Protein AF-A0AAV3XXG8-F1 (afdb_monomer_lite)

Structure (mmCIF, N/CA/C/O backbone):
data_AF-A0AAV3XXG8-F1
#
_entry.id   AF-A0AAV3XXG8-F1
#
loop_
_atom_site.group_PDB
_atom_site.id
_atom_site.type_symbol
_atom_site.label_atom_id
_atom_site.label_alt_id
_atom_site.label_comp_id
_atom_site.label_asym_id
_atom_site.label_entity_id
_atom_site.label_seq_id
_atom_site.pdbx_PDB_ins_code
_atom_site.Cartn_x
_atom_site.Cartn_y
_atom_site.Cartn_z
_atom_site.occupancy
_atom_site.B_iso_or_equiv
_atom_site.auth_seq_id
_atom_site.auth_comp_id
_atom_site.auth_asym_id
_atom_site.auth_atom_id
_atom_site.pdbx_PDB_model_num
ATOM 1 N N . MET A 1 1 ? 23.137 10.455 -30.834 1.00 55.06 1 MET A N 1
ATOM 2 C CA . MET A 1 1 ? 22.709 9.051 -30.647 1.00 55.06 1 MET A CA 1
ATOM 3 C C . MET A 1 1 ? 21.410 9.070 -29.855 1.00 55.06 1 MET A C 1
ATOM 5 O O . MET A 1 1 ? 21.430 9.440 -28.688 1.00 55.06 1 MET A O 1
ATOM 9 N N . GLN A 1 2 ? 20.277 8.813 -30.506 1.00 60.41 2 GLN A N 1
ATOM 10 C CA . GLN A 1 2 ? 18.966 8.878 -29.861 1.00 60.41 2 GLN A CA 1
ATOM 11 C C . GLN A 1 2 ? 18.762 7.615 -29.022 1.00 60.41 2 GLN A C 1
ATOM 13 O O . GLN A 1 2 ? 18.783 6.508 -29.555 1.00 60.41 2 GLN A O 1
ATOM 18 N N . LYS A 1 3 ? 18.620 7.770 -27.701 1.00 66.25 3 LYS A N 1
ATOM 19 C CA . LYS A 1 3 ? 18.252 6.660 -26.818 1.00 66.25 3 LYS A CA 1
ATOM 20 C C . LYS A 1 3 ? 16.770 6.366 -27.040 1.00 66.25 3 LYS A C 1
ATOM 22 O O . LYS A 1 3 ? 15.916 6.988 -26.421 1.00 66.25 3 LYS A O 1
ATOM 27 N N . CYS A 1 4 ? 16.476 5.472 -27.978 1.00 78.62 4 CYS A N 1
ATOM 28 C CA . CYS A 1 4 ? 15.141 4.910 -28.122 1.00 78.62 4 CYS A CA 1
ATOM 29 C C . CYS A 1 4 ? 14.952 3.898 -26.985 1.00 78.62 4 CYS A C 1
ATOM 31 O O . CYS A 1 4 ? 15.566 2.829 -26.993 1.00 78.62 4 CYS A O 1
ATOM 33 N N . PHE A 1 5 ? 14.189 4.272 -25.960 1.00 80.69 5 PHE A N 1
ATOM 34 C CA . PHE A 1 5 ? 13.754 3.326 -24.942 1.00 80.69 5 PHE A CA 1
ATOM 35 C C . PHE A 1 5 ? 12.585 2.544 -25.520 1.00 80.69 5 PHE A C 1
ATOM 37 O O . PHE A 1 5 ? 11.579 3.133 -25.909 1.00 80.69 5 PHE A O 1
ATOM 44 N N . THR A 1 6 ? 12.739 1.228 -25.615 1.00 88.38 6 THR A N 1
ATOM 45 C CA . THR A 1 6 ? 11.602 0.372 -25.927 1.00 88.38 6 THR A CA 1
ATOM 46 C C . THR A 1 6 ? 10.662 0.349 -24.717 1.00 88.38 6 THR A C 1
ATOM 48 O O . THR A 1 6 ? 11.128 0.527 -23.585 1.00 88.38 6 THR A O 1
ATOM 51 N N . PRO A 1 7 ? 9.350 0.166 -24.911 1.00 84.69 7 PRO A N 1
ATOM 52 C CA . PRO A 1 7 ? 8.397 0.142 -23.803 1.00 84.69 7 PRO A CA 1
ATOM 53 C C . PRO A 1 7 ? 8.730 -0.891 -22.718 1.00 84.69 7 PRO A C 1
ATOM 55 O O . PRO A 1 7 ? 8.468 -0.659 -21.542 1.00 84.69 7 PRO A O 1
ATOM 58 N N . GLU A 1 8 ? 9.397 -1.993 -23.079 1.00 88.50 8 GLU A N 1
ATOM 59 C CA . GLU A 1 8 ? 9.863 -3.016 -22.133 1.00 88.50 8 GLU A CA 1
ATOM 60 C C . GLU A 1 8 ? 11.092 -2.578 -21.311 1.00 88.50 8 GLU A C 1
ATOM 62 O O . GLU A 1 8 ? 11.736 -3.379 -20.636 1.00 88.50 8 GLU A O 1
ATOM 67 N N . ARG A 1 9 ? 11.483 -1.308 -21.406 1.00 87.06 9 ARG A N 1
ATOM 68 C CA . ARG A 1 9 ? 12.563 -0.701 -20.621 1.00 87.06 9 ARG A CA 1
ATOM 69 C C . ARG A 1 9 ? 12.075 0.485 -19.796 1.00 87.06 9 ARG A C 1
ATOM 71 O O . ARG A 1 9 ? 12.893 1.150 -19.162 1.00 87.06 9 ARG A O 1
ATOM 78 N N . ILE A 1 10 ? 10.773 0.763 -19.823 1.00 89.25 10 ILE A N 1
ATOM 79 C CA . ILE A 1 10 ? 10.139 1.848 -19.080 1.00 89.25 10 ILE A CA 1
ATOM 80 C C . ILE A 1 10 ? 9.358 1.227 -17.926 1.00 89.25 10 ILE A C 1
ATOM 82 O O . ILE A 1 10 ? 8.431 0.451 -18.144 1.00 89.25 10 ILE A O 1
ATOM 86 N N . TRP A 1 11 ? 9.734 1.592 -16.705 1.00 89.94 11 TRP A N 1
ATOM 87 C CA . TRP A 1 11 ? 9.052 1.171 -15.487 1.00 89.94 11 TRP A CA 1
ATOM 88 C C . TRP A 1 11 ? 8.259 2.341 -14.919 1.00 89.94 11 TRP A C 1
ATOM 90 O O . TRP A 1 11 ? 8.814 3.421 -14.715 1.00 89.94 11 TRP A O 1
ATOM 100 N N . ASN A 1 12 ? 6.978 2.115 -14.653 1.00 90.25 12 ASN A N 1
ATOM 101 C CA . ASN A 1 12 ? 6.160 2.987 -13.827 1.00 90.25 12 ASN A CA 1
ATOM 102 C C . ASN A 1 12 ? 6.174 2.475 -12.383 1.00 90.25 12 ASN A C 1
ATOM 104 O O . ASN A 1 12 ? 6.183 1.264 -12.165 1.00 90.25 12 ASN A O 1
ATOM 108 N N . ILE A 1 13 ? 6.169 3.389 -11.417 1.00 91.19 13 ILE A N 1
ATOM 109 C CA . ILE A 1 13 ? 6.027 3.094 -9.991 1.00 91.19 13 ILE A CA 1
ATOM 110 C C . ILE A 1 13 ? 5.075 4.129 -9.422 1.00 91.19 13 ILE A C 1
ATOM 112 O O . ILE A 1 13 ? 5.283 5.321 -9.640 1.00 91.19 13 ILE A O 1
ATOM 116 N N . ASP A 1 14 ? 4.064 3.675 -8.694 1.00 90.06 14 ASP A N 1
ATOM 117 C CA . ASP A 1 14 ? 3.130 4.572 -8.025 1.00 90.06 14 ASP A CA 1
ATOM 118 C C . ASP A 1 14 ? 2.705 4.028 -6.658 1.00 90.06 14 ASP A C 1
ATOM 120 O O . ASP A 1 14 ? 2.831 2.831 -6.368 1.00 90.06 14 ASP A O 1
ATOM 124 N N . GLU A 1 15 ? 2.218 4.937 -5.816 1.00 90.06 15 GLU A N 1
ATOM 125 C CA . GLU A 1 15 ? 1.745 4.655 -4.466 1.00 90.06 15 GLU A CA 1
ATOM 126 C C . GLU A 1 15 ? 0.234 4.870 -4.387 1.00 90.06 15 GLU A C 1
ATOM 128 O O . GLU A 1 15 ? -0.286 5.942 -4.689 1.00 90.06 15 GLU A O 1
ATOM 133 N N . THR A 1 16 ? -0.496 3.859 -3.924 1.00 87.50 16 THR A N 1
ATOM 134 C CA . THR A 1 16 ? -1.941 3.949 -3.710 1.00 87.50 16 THR A CA 1
ATOM 135 C C . THR A 1 16 ? -2.279 3.660 -2.256 1.00 87.50 16 THR A C 1
ATOM 137 O O . THR A 1 16 ? -1.900 2.634 -1.690 1.00 87.50 16 THR A O 1
ATOM 140 N N . GLY A 1 17 ? -3.034 4.569 -1.641 1.00 82.81 17 GLY A N 1
ATOM 141 C CA . GLY A 1 17 ? -3.612 4.353 -0.322 1.00 82.81 17 GLY A CA 1
ATOM 142 C C . GLY A 1 17 ? -4.744 3.327 -0.382 1.00 82.81 17 GLY A C 1
ATOM 143 O O . GLY A 1 17 ? -5.735 3.526 -1.080 1.00 82.81 17 GLY A O 1
ATOM 144 N N . VAL A 1 18 ? -4.615 2.244 0.377 1.00 79.06 18 VAL A N 1
ATOM 145 C CA . VAL A 1 18 ? -5.617 1.189 0.523 1.00 79.06 18 VAL A CA 1
ATOM 146 C C . VAL A 1 18 ? -6.110 1.165 1.965 1.00 79.06 18 VAL A C 1
ATOM 148 O O . VAL A 1 18 ? -5.341 1.196 2.924 1.00 79.06 18 VAL A O 1
ATOM 151 N N . THR A 1 19 ? -7.425 1.097 2.141 1.00 72.56 19 THR A N 1
ATOM 152 C CA . THR A 1 19 ? -8.029 0.929 3.463 1.00 72.56 19 THR A CA 1
ATOM 153 C C . THR A 1 19 ? -8.234 -0.554 3.741 1.00 72.56 19 THR A C 1
ATOM 155 O O . THR A 1 19 ? -8.960 -1.218 3.004 1.00 72.56 19 THR A O 1
ATOM 158 N N . THR A 1 20 ? -7.671 -1.079 4.829 1.00 66.56 20 THR A N 1
ATOM 159 C CA . THR A 1 20 ? -7.943 -2.455 5.293 1.00 66.56 20 THR A CA 1
ATOM 160 C C . THR A 1 20 ? -9.226 -2.568 6.115 1.00 66.56 20 THR A C 1
ATOM 162 O O . THR A 1 20 ? -9.518 -3.634 6.656 1.00 66.56 20 THR A O 1
ATOM 165 N N . VAL A 1 21 ? -10.009 -1.487 6.202 1.00 62.50 21 VAL A N 1
ATOM 166 C CA . VAL A 1 21 ? -11.258 -1.438 6.963 1.00 62.50 21 VAL A CA 1
ATOM 167 C C . VAL A 1 21 ? -12.243 -2.462 6.408 1.00 62.50 21 VAL A C 1
ATOM 169 O O . VAL A 1 21 ? -12.916 -2.232 5.402 1.00 62.50 21 VAL A O 1
ATOM 172 N N . GLN A 1 22 ? -12.358 -3.596 7.091 1.00 62.81 22 GLN A N 1
ATOM 173 C CA . GLN A 1 22 ? -13.447 -4.530 6.854 1.00 62.81 22 GLN A CA 1
ATOM 174 C C . GLN A 1 22 ? -14.744 -3.915 7.389 1.00 62.81 22 GLN A C 1
ATOM 176 O O . GLN A 1 22 ? -14.730 -3.191 8.386 1.00 62.81 22 GLN A O 1
ATOM 181 N N . LYS A 1 23 ? -15.888 -4.193 6.747 1.00 66.75 23 LYS A N 1
ATOM 182 C CA . LYS A 1 23 ? -17.190 -3.883 7.357 1.00 66.75 23 LYS A CA 1
ATOM 183 C C . LYS A 1 23 ? -17.281 -4.694 8.652 1.00 66.75 23 LYS A C 1
ATOM 185 O O . LYS A 1 23 ? -17.320 -5.922 8.560 1.00 66.75 23 LYS A O 1
ATOM 190 N N . PRO A 1 24 ? -17.319 -4.059 9.833 1.00 63.28 24 PRO A N 1
ATOM 191 C CA . PRO A 1 24 ? -17.354 -4.821 11.063 1.00 63.28 24 PRO A CA 1
ATOM 192 C C . PRO A 1 24 ? -18.684 -5.561 11.145 1.00 63.28 24 PRO A C 1
ATOM 194 O O . PRO A 1 24 ? -19.757 -4.987 10.932 1.00 63.28 24 PRO A O 1
ATOM 197 N N . VAL A 1 25 ? -18.599 -6.854 11.441 1.00 68.62 25 VAL A N 1
ATOM 198 C CA . VAL A 1 25 ? -19.754 -7.677 11.802 1.00 68.62 25 VAL A CA 1
ATOM 199 C C . VAL A 1 25 ? -20.383 -7.110 13.081 1.00 68.62 25 VAL A C 1
ATOM 201 O O . VAL A 1 25 ? -19.702 -6.443 13.861 1.00 68.62 25 VAL A O 1
ATOM 204 N N . LYS A 1 26 ? -21.685 -7.342 13.300 1.00 72.38 26 LYS A N 1
ATOM 205 C CA . LYS A 1 26 ? -22.412 -6.836 14.478 1.00 72.38 26 LYS A CA 1
ATOM 206 C C . LYS A 1 26 ? -21.644 -7.179 15.760 1.00 72.38 26 LYS A C 1
ATOM 208 O O . LYS A 1 26 ? -21.567 -8.346 16.130 1.00 72.38 26 LYS A O 1
ATOM 213 N N . GLN A 1 27 ? -21.113 -6.161 16.430 1.00 66.88 27 GLN A N 1
ATOM 214 C CA . GLN A 1 27 ? -20.418 -6.331 17.700 1.00 66.88 27 GLN A CA 1
ATOM 215 C C . GLN A 1 27 ? -21.432 -6.290 18.844 1.00 66.88 27 GLN A C 1
ATOM 217 O O . GLN A 1 27 ? -22.321 -5.437 18.868 1.00 66.88 27 GLN A O 1
ATOM 222 N N . ILE A 1 28 ? -21.344 -7.264 19.747 1.00 75.44 28 ILE A N 1
ATOM 223 C CA . ILE A 1 28 ? -22.245 -7.431 20.889 1.00 75.44 28 ILE A CA 1
ATOM 224 C C . ILE A 1 28 ? -21.385 -7.311 22.144 1.00 75.44 28 ILE A C 1
ATOM 226 O O . ILE A 1 28 ? -20.451 -8.088 22.307 1.00 75.44 28 ILE A O 1
ATOM 230 N N . ALA A 1 29 ? -21.706 -6.343 23.000 1.00 73.44 29 ALA A N 1
ATOM 231 C CA . ALA A 1 29 ? -21.094 -6.187 24.315 1.00 73.44 29 ALA A CA 1
ATOM 232 C C . ALA A 1 29 ? -21.772 -7.108 25.331 1.00 73.44 29 ALA A C 1
ATOM 234 O O . ALA A 1 29 ? -23.000 -7.265 25.299 1.00 73.44 29 ALA A O 1
ATOM 235 N N . MET A 1 30 ? -21.013 -7.645 26.281 1.00 75.00 30 MET A N 1
ATOM 236 C CA . MET A 1 30 ? -21.601 -8.178 27.504 1.00 75.00 30 MET A CA 1
ATOM 237 C C . MET A 1 30 ? -22.145 -7.028 28.363 1.00 75.00 30 MET A C 1
ATOM 239 O O . MET A 1 30 ? -21.640 -5.905 28.359 1.00 75.00 30 MET A O 1
ATOM 243 N N . LYS A 1 31 ? -23.216 -7.291 29.116 1.00 75.00 31 LYS A N 1
ATOM 244 C CA . LYS A 1 31 ? -23.827 -6.293 30.003 1.00 75.00 31 LYS A CA 1
ATOM 245 C C . LYS A 1 31 ? -22.819 -5.884 31.088 1.00 75.00 31 LYS A C 1
ATOM 247 O O . LYS A 1 31 ? -22.551 -6.675 31.985 1.00 75.00 31 LYS A O 1
ATOM 252 N N . GLY A 1 32 ? -22.315 -4.652 31.013 1.00 69.38 32 GLY A N 1
ATOM 253 C CA . GLY A 1 32 ? -21.293 -4.113 31.922 1.00 69.38 32 GLY A CA 1
ATOM 254 C C . GLY A 1 32 ? -19.960 -3.787 31.242 1.00 69.38 32 GLY A C 1
ATOM 255 O O . GLY A 1 32 ? -19.148 -3.097 31.845 1.00 69.38 32 GLY A O 1
ATOM 256 N N . GLU A 1 33 ? -19.753 -4.220 29.995 1.00 70.44 33 GLU A N 1
ATOM 257 C CA . GLU A 1 33 ? -18.626 -3.769 29.172 1.00 70.44 33 GLU A CA 1
ATOM 258 C C . GLU A 1 33 ? -18.903 -2.368 28.614 1.00 70.44 33 GLU A C 1
ATOM 260 O O . GLU A 1 33 ? -20.026 -2.049 28.199 1.00 70.44 33 GLU A O 1
ATOM 265 N N . ASN A 1 34 ? -17.879 -1.513 28.597 1.00 67.19 34 ASN A N 1
ATOM 266 C CA . ASN A 1 34 ? -18.020 -0.150 28.107 1.00 67.19 34 ASN A CA 1
ATOM 267 C C . ASN A 1 34 ? -18.190 -0.171 26.581 1.00 67.19 34 ASN A C 1
ATOM 269 O O . ASN A 1 34 ? -17.275 -0.525 25.841 1.00 67.19 34 ASN A O 1
ATOM 273 N N . ALA A 1 35 ? -19.337 0.297 26.079 1.00 62.31 35 ALA A N 1
ATOM 274 C CA . ALA A 1 35 ? -19.584 0.434 24.636 1.00 62.31 35 ALA A CA 1
ATOM 275 C C . ALA A 1 35 ? -18.525 1.302 23.917 1.00 62.31 35 ALA A C 1
ATOM 277 O O . ALA A 1 35 ? -18.311 1.162 22.712 1.00 62.31 35 ALA A O 1
ATOM 278 N N . LEU A 1 36 ? -17.847 2.176 24.668 1.00 65.06 36 LEU A N 1
ATOM 279 C CA . LEU A 1 36 ? -16.736 2.997 24.197 1.00 65.06 36 LEU A CA 1
ATOM 280 C C . LEU A 1 36 ? -15.486 2.167 23.864 1.00 65.06 36 LEU A C 1
ATOM 282 O O . LEU A 1 36 ? -14.825 2.458 22.875 1.00 65.06 36 LEU A O 1
ATOM 286 N N . GLU A 1 37 ? -15.183 1.122 24.636 1.00 68.62 37 GLU A N 1
ATOM 287 C CA . GLU A 1 37 ? -14.016 0.254 24.414 1.00 68.62 37 GLU A CA 1
ATOM 288 C C . GLU A 1 37 ? -14.184 -0.562 23.126 1.00 68.62 37 GLU A C 1
ATOM 290 O O . GLU A 1 37 ? -13.277 -0.620 22.298 1.00 68.62 37 GLU A O 1
ATOM 295 N N . LEU A 1 38 ? -15.387 -1.093 22.889 1.00 65.88 38 LEU A N 1
ATOM 296 C CA . LEU A 1 38 ? -15.731 -1.786 21.641 1.00 65.88 38 LEU A CA 1
ATOM 297 C C . LEU A 1 38 ? -15.682 -0.845 20.431 1.00 65.88 38 LEU A C 1
ATOM 299 O O . LEU A 1 38 ? -15.177 -1.205 19.366 1.00 65.88 38 LEU A O 1
ATOM 303 N N . GLY A 1 39 ? -16.171 0.387 20.598 1.00 60.53 39 GLY A N 1
ATOM 304 C CA . GLY A 1 39 ? -16.067 1.429 19.580 1.00 60.53 39 GLY A CA 1
ATOM 305 C C . GLY A 1 39 ? -14.620 1.831 19.285 1.00 60.53 39 GLY A C 1
ATOM 306 O O . GLY A 1 39 ? -14.289 2.059 18.125 1.00 60.53 39 GLY A O 1
ATOM 307 N N . ALA A 1 40 ? -13.755 1.873 20.303 1.00 62.41 40 ALA A N 1
ATOM 308 C CA . ALA A 1 40 ? -12.350 2.250 20.183 1.00 62.41 40 ALA A CA 1
ATOM 309 C C . ALA A 1 40 ? -11.516 1.202 19.432 1.00 62.41 40 ALA A C 1
ATOM 311 O O . ALA A 1 40 ? -10.743 1.579 18.558 1.00 62.41 40 ALA A O 1
ATOM 312 N N . VAL A 1 41 ? -11.718 -0.098 19.688 1.00 64.00 41 VAL A N 1
ATOM 313 C CA . VAL A 1 41 ? -11.050 -1.186 18.939 1.00 64.00 41 VAL A CA 1
ATOM 314 C C . VAL A 1 41 ? -11.410 -1.115 17.454 1.00 64.00 41 VAL A C 1
ATOM 316 O O . VAL A 1 41 ? -10.545 -1.099 16.580 1.00 64.00 41 VAL A O 1
ATOM 319 N N . VAL A 1 42 ? -12.702 -0.968 17.167 1.00 58.75 42 VAL A N 1
ATOM 320 C CA . VAL A 1 42 ? -13.223 -0.854 15.803 1.00 58.75 42 VAL A CA 1
ATOM 321 C C . VAL A 1 42 ? -12.810 0.465 15.132 1.00 58.75 42 VAL A C 1
ATOM 323 O O . VAL A 1 42 ? -12.690 0.520 13.910 1.00 58.75 42 VAL A O 1
ATOM 326 N N . ALA A 1 43 ? -12.600 1.539 15.897 1.00 57.78 43 ALA A N 1
ATOM 327 C CA . ALA A 1 43 ? -12.077 2.809 15.400 1.00 57.78 43 ALA A CA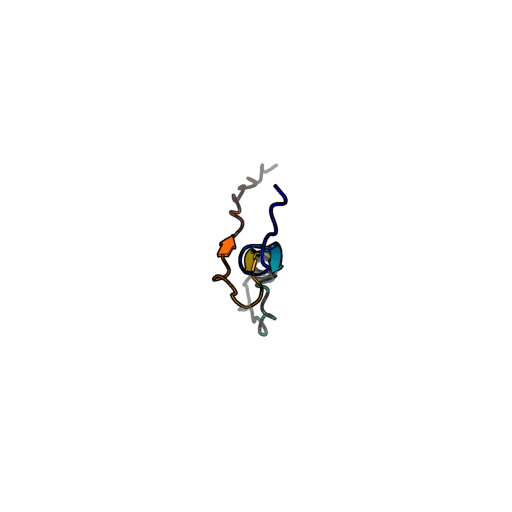 1
ATOM 328 C C . ALA A 1 43 ? -10.564 2.755 15.143 1.00 57.78 43 ALA A C 1
ATOM 330 O O . ALA A 1 43 ? -10.098 3.356 14.186 1.00 57.78 43 ALA A O 1
ATOM 331 N N . GLN A 1 44 ? -9.803 2.006 15.941 1.00 59.69 44 GLN A N 1
ATOM 332 C CA . GLN A 1 44 ? -8.370 1.798 15.730 1.00 59.69 44 GLN A CA 1
ATOM 333 C C . GLN A 1 44 ? -8.100 1.025 14.431 1.00 59.69 44 GLN A C 1
ATOM 335 O O . GLN A 1 44 ? -7.154 1.344 13.716 1.00 59.69 44 GLN A O 1
ATOM 340 N N . GLU A 1 45 ? -8.960 0.062 14.085 1.00 57.66 45 GLU A N 1
ATOM 341 C CA . GLU A 1 45 ? -8.948 -0.593 12.768 1.00 57.66 45 GLU A CA 1
ATOM 342 C C . GLU A 1 45 ? -9.411 0.355 11.640 1.00 57.66 45 GLU A C 1
ATOM 344 O O . GLU A 1 45 ? -8.960 0.252 10.496 1.00 57.66 45 GLU A O 1
ATOM 349 N N . ARG A 1 46 ? -10.305 1.311 11.942 1.00 54.03 46 ARG A N 1
ATOM 350 C CA . ARG A 1 46 ? -10.811 2.326 11.002 1.00 54.03 46 ARG A CA 1
ATOM 351 C C . ARG A 1 46 ? -9.897 3.545 10.923 1.00 54.03 46 ARG A C 1
ATOM 353 O O . ARG A 1 46 ? -10.097 4.540 11.606 1.00 54.03 46 ARG A O 1
ATOM 360 N N . GLY A 1 47 ? -8.970 3.527 9.976 1.00 54.78 47 GLY A N 1
ATOM 361 C CA . GLY A 1 47 ? -8.169 4.714 9.646 1.00 54.78 47 GLY A CA 1
ATOM 362 C C . GLY A 1 47 ? -6.690 4.431 9.459 1.00 54.78 47 GLY A C 1
ATOM 363 O O . GLY A 1 47 ? -5.929 5.340 9.139 1.00 54.78 47 GLY A O 1
ATOM 364 N N . THR A 1 48 ? -6.277 3.173 9.604 1.00 61.06 48 THR A N 1
ATOM 365 C CA . THR A 1 48 ? -4.964 2.718 9.163 1.00 61.06 48 THR A CA 1
ATOM 366 C C . THR A 1 48 ? -4.934 2.736 7.634 1.00 61.06 48 THR A C 1
ATOM 368 O O . THR A 1 48 ? -5.332 1.778 6.972 1.00 61.06 48 THR A O 1
ATOM 371 N N . LEU A 1 49 ? -4.526 3.871 7.063 1.00 67.25 49 LEU A N 1
ATOM 372 C CA . LEU A 1 49 ? -4.192 3.967 5.649 1.00 67.25 49 LEU A CA 1
ATOM 373 C C . LEU A 1 49 ? -2.971 3.077 5.415 1.00 67.25 49 LEU A C 1
ATOM 375 O O . LEU A 1 49 ? -1.879 3.383 5.888 1.00 67.25 49 LEU A O 1
ATOM 379 N N . VAL A 1 50 ? -3.176 1.948 4.746 1.00 75.19 50 VAL A N 1
ATOM 380 C CA . VAL A 1 50 ? -2.087 1.078 4.311 1.00 75.19 50 VAL A CA 1
ATOM 381 C C . VAL A 1 50 ? -1.664 1.562 2.938 1.00 75.19 50 VAL A C 1
ATOM 383 O O . VAL A 1 50 ? -2.496 1.683 2.044 1.00 75.19 50 VAL A O 1
ATOM 386 N N . THR A 1 51 ? -0.385 1.853 2.753 1.00 82.75 51 THR A N 1
ATOM 387 C CA . THR A 1 51 ? 0.112 2.265 1.439 1.00 82.75 51 THR A CA 1
ATOM 388 C C . THR A 1 51 ? 0.552 1.032 0.669 1.00 82.75 51 THR A C 1
ATOM 390 O O . THR A 1 51 ? 1.335 0.225 1.177 1.00 82.75 51 THR A O 1
ATOM 393 N N . VAL A 1 52 ? 0.051 0.889 -0.554 1.00 87.00 52 VAL A N 1
ATOM 394 C CA . VAL A 1 52 ? 0.538 -0.086 -1.527 1.00 87.00 52 VAL A CA 1
ATOM 395 C C . VAL A 1 52 ? 1.450 0.6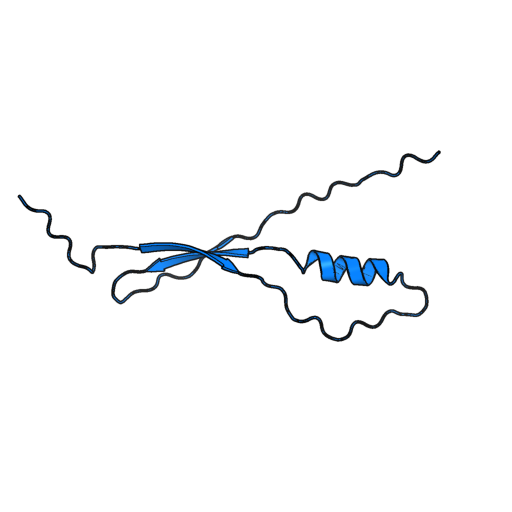29 -2.505 1.00 87.00 52 VAL A C 1
ATOM 397 O O . VAL A 1 52 ? 1.064 1.648 -3.068 1.00 87.00 52 VAL A O 1
ATOM 400 N N . VAL A 1 53 ? 2.645 0.084 -2.709 1.00 89.12 53 VAL A N 1
ATOM 401 C CA . VAL A 1 53 ? 3.566 0.525 -3.760 1.00 89.12 53 VAL A CA 1
ATOM 402 C C . VAL A 1 53 ? 3.663 -0.577 -4.800 1.00 89.12 53 VAL A C 1
ATOM 404 O O . VAL A 1 53 ? 3.935 -1.734 -4.459 1.00 89.12 53 VAL A O 1
ATOM 407 N N . GLU A 1 54 ? 3.447 -0.224 -6.062 1.00 91.69 54 GLU A N 1
ATOM 408 C CA . GLU A 1 54 ? 3.431 -1.171 -7.174 1.00 91.69 54 GLU A CA 1
ATOM 409 C C . GLU A 1 54 ? 4.271 -0.649 -8.337 1.00 91.69 54 GLU A C 1
ATOM 411 O O . GLU A 1 54 ? 4.276 0.548 -8.629 1.00 91.69 54 GLU A O 1
ATOM 416 N N . SER A 1 55 ? 5.003 -1.553 -8.993 1.00 91.06 55 SER A N 1
ATOM 417 C CA . SER A 1 55 ? 5.757 -1.235 -10.199 1.00 91.06 55 SER A CA 1
ATOM 418 C C . SER A 1 55 ? 5.272 -2.051 -11.388 1.00 91.06 55 SER A C 1
ATOM 420 O O . SER A 1 55 ? 5.005 -3.251 -11.283 1.00 91.06 55 SER A O 1
ATOM 422 N N . MET A 1 56 ? 5.160 -1.384 -12.534 1.00 89.19 56 MET A N 1
ATOM 423 C CA . MET A 1 56 ? 4.652 -1.973 -13.765 1.00 89.19 56 MET A CA 1
ATOM 424 C C . MET A 1 56 ? 5.508 -1.594 -14.969 1.00 89.19 56 MET A C 1
ATOM 426 O O . MET A 1 56 ? 6.024 -0.485 -15.081 1.00 89.19 56 MET A O 1
ATOM 430 N N . GLN A 1 57 ? 5.598 -2.527 -15.901 1.00 91.62 57 GLN A N 1
ATOM 431 C CA . GLN A 1 57 ? 6.096 -2.356 -17.261 1.00 91.62 57 GLN A CA 1
ATOM 432 C C . GLN A 1 57 ? 5.014 -2.886 -18.219 1.00 91.62 57 GLN A C 1
ATOM 434 O O . GLN A 1 57 ? 4.066 -3.519 -17.762 1.00 91.62 57 GLN A O 1
ATOM 439 N N . GLN A 1 58 ? 5.146 -2.667 -19.533 1.00 86.25 58 GLN A N 1
ATOM 440 C CA . GLN A 1 58 ? 4.140 -2.990 -20.562 1.00 86.25 58 GLN A CA 1
ATOM 441 C C . GLN A 1 58 ? 3.320 -4.280 -20.335 1.00 86.25 58 GLN A C 1
ATOM 443 O O . GLN A 1 58 ? 2.109 -4.245 -20.524 1.00 86.25 58 GLN A O 1
ATOM 448 N N . GLU A 1 59 ? 3.939 -5.391 -19.920 1.00 83.88 59 GLU A N 1
ATOM 449 C CA . GLU A 1 59 ? 3.231 -6.662 -19.666 1.00 83.88 59 GLU A CA 1
ATOM 450 C C . GLU A 1 59 ? 3.559 -7.308 -18.311 1.00 83.88 59 GLU A C 1
ATOM 452 O O . GLU A 1 59 ? 3.129 -8.426 -18.034 1.00 83.88 59 GLU A O 1
ATOM 457 N N . ILE A 1 60 ? 4.341 -6.637 -17.458 1.00 86.50 60 ILE A N 1
ATOM 458 C CA . ILE A 1 60 ? 4.802 -7.211 -16.190 1.00 86.50 60 ILE A CA 1
ATOM 459 C C . ILE A 1 60 ? 4.388 -6.307 -15.044 1.00 86.50 60 ILE A C 1
ATOM 461 O O . ILE A 1 60 ? 4.767 -5.138 -14.990 1.00 86.50 60 ILE A O 1
ATOM 465 N N . ILE A 1 61 ? 3.678 -6.906 -14.096 1.00 86.38 61 ILE A 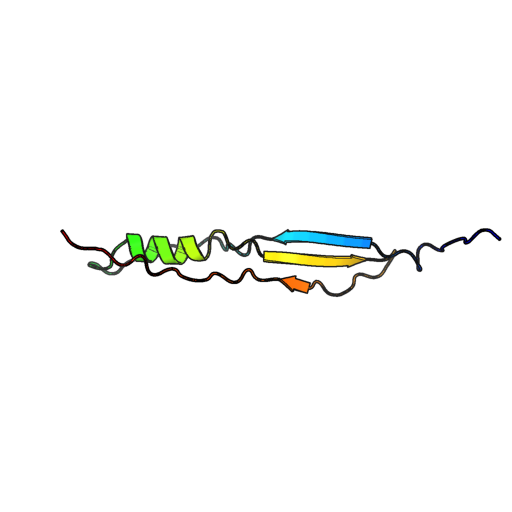N 1
ATOM 466 C CA . ILE A 1 61 ? 3.394 -6.330 -12.790 1.00 86.38 61 ILE A CA 1
ATOM 467 C C . ILE A 1 61 ? 4.339 -6.972 -11.782 1.00 86.38 61 ILE A C 1
ATOM 469 O O . ILE A 1 61 ? 4.375 -8.199 -11.642 1.00 86.38 61 ILE A O 1
ATOM 473 N N . PHE A 1 62 ? 5.119 -6.155 -11.082 1.00 85.62 62 PHE A N 1
ATOM 474 C CA . PHE A 1 62 ? 5.895 -6.633 -9.949 1.00 85.62 62 PHE A CA 1
ATOM 475 C C . PHE A 1 62 ? 5.020 -6.690 -8.696 1.00 85.62 62 PHE A C 1
ATOM 477 O O . PHE A 1 62 ? 4.054 -5.949 -8.547 1.00 85.62 62 PHE A O 1
ATOM 484 N N . ARG A 1 63 ? 5.354 -7.596 -7.775 1.00 83.81 63 ARG A N 1
ATOM 485 C CA . ARG A 1 63 ? 4.536 -7.864 -6.586 1.00 83.81 63 ARG A CA 1
ATOM 486 C C . ARG A 1 63 ? 4.333 -6.585 -5.754 1.00 83.81 63 ARG A C 1
ATOM 488 O O . ARG A 1 63 ? 5.329 -5.926 -5.455 1.00 83.81 63 ARG A O 1
ATOM 495 N N . PRO A 1 64 ? 3.092 -6.280 -5.330 1.00 83.19 64 PRO A N 1
ATOM 496 C CA . PRO A 1 64 ? 2.817 -5.099 -4.522 1.00 83.19 64 PRO A CA 1
ATOM 497 C C . PRO A 1 64 ? 3.491 -5.204 -3.152 1.00 83.19 64 PRO A C 1
ATOM 499 O O . PRO A 1 64 ? 3.454 -6.256 -2.502 1.00 83.19 64 PRO A O 1
ATOM 502 N N . PHE A 1 65 ? 4.082 -4.097 -2.709 1.00 84.19 65 PHE A N 1
ATOM 503 C CA . PHE A 1 65 ? 4.628 -3.942 -1.364 1.00 84.19 65 PHE A CA 1
ATOM 504 C C . PHE A 1 65 ? 3.626 -3.205 -0.482 1.00 84.19 65 PHE A C 1
ATOM 506 O O . PHE A 1 65 ? 3.123 -2.151 -0.860 1.00 84.19 65 PHE A O 1
ATOM 513 N N . PHE A 1 66 ? 3.369 -3.746 0.708 1.00 82.44 66 PHE A N 1
ATOM 514 C CA . PHE A 1 66 ? 2.487 -3.131 1.696 1.00 82.44 66 PHE A CA 1
ATOM 515 C C . PHE A 1 66 ? 3.320 -2.462 2.785 1.00 82.44 66 PHE A C 1
ATOM 517 O O . PHE A 1 66 ? 4.101 -3.125 3.471 1.00 82.44 66 PHE A O 1
ATOM 524 N N . SER A 1 67 ? 3.127 -1.157 2.955 1.00 79.38 67 SER A N 1
ATOM 525 C CA . SER A 1 67 ? 3.680 -0.389 4.065 1.00 79.38 67 SER A CA 1
ATOM 526 C C . SER A 1 67 ? 2.586 -0.117 5.091 1.00 79.38 67 SER A C 1
ATOM 528 O O . SER A 1 67 ? 1.554 0.483 4.777 1.00 79.38 67 SER A O 1
ATOM 530 N N . PHE A 1 68 ? 2.807 -0.581 6.321 1.00 77.62 68 PHE A N 1
ATOM 531 C CA . PHE A 1 68 ? 1.883 -0.392 7.434 1.00 77.62 68 PHE A CA 1
ATOM 532 C C . PHE A 1 68 ? 2.359 0.773 8.308 1.00 77.62 68 PHE A C 1
ATOM 534 O O . PHE A 1 6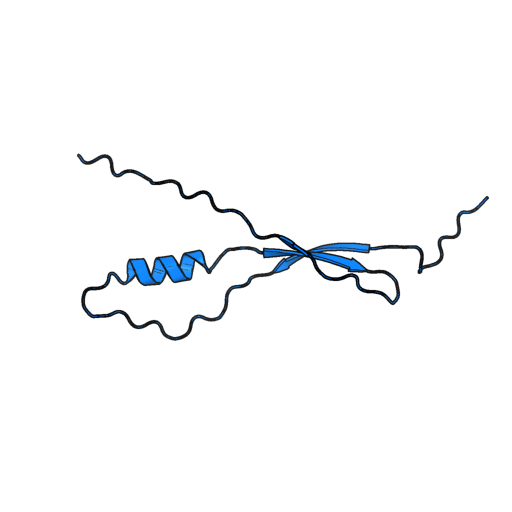8 ? 3.525 0.788 8.713 1.00 77.62 68 PHE A O 1
ATOM 541 N N . PRO A 1 69 ? 1.487 1.742 8.634 1.00 69.50 69 PRO A N 1
ATOM 542 C CA . PRO A 1 69 ? 1.858 2.834 9.518 1.00 69.50 69 PRO A CA 1
ATOM 543 C C . PRO A 1 69 ? 2.095 2.305 10.939 1.00 69.50 69 PRO A C 1
ATOM 545 O O . PRO A 1 69 ? 1.302 1.531 11.477 1.00 69.50 69 PRO A O 1
ATOM 548 N N . VAL A 1 70 ? 3.186 2.744 11.565 1.00 59.41 70 VAL A N 1
ATOM 549 C CA . VAL A 1 70 ? 3.487 2.444 12.970 1.00 59.41 70 VAL A CA 1
ATOM 550 C C . VAL A 1 70 ? 2.817 3.505 13.841 1.00 59.41 70 VAL A C 1
ATOM 552 O O . VAL A 1 70 ? 3.160 4.683 13.757 1.00 59.41 70 VAL A O 1
ATOM 555 N N . SER A 1 71 ? 1.863 3.110 14.687 1.00 55.53 71 SER A N 1
ATOM 556 C CA . SER A 1 71 ? 1.249 4.010 15.669 1.00 55.53 71 SER A CA 1
ATOM 557 C C . SER A 1 71 ? 1.974 3.919 17.013 1.00 55.53 71 SER A C 1
ATOM 559 O O . SER A 1 71 ? 1.904 2.892 17.689 1.00 55.53 71 SER A O 1
ATOM 561 N N 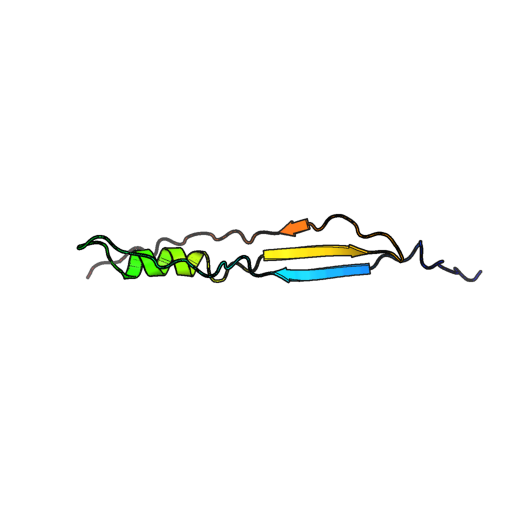. THR A 1 72 ? 2.632 4.997 17.443 1.00 47.62 72 THR A N 1
ATOM 562 C CA . THR A 1 72 ? 3.122 5.119 18.824 1.00 47.62 72 THR A CA 1
ATOM 563 C C . THR A 1 72 ? 1.957 5.515 19.724 1.00 47.62 72 THR A C 1
ATOM 565 O O . THR A 1 72 ? 1.419 6.615 19.590 1.00 47.62 72 THR A O 1
ATOM 568 N N . TYR A 1 73 ? 1.563 4.641 20.650 1.00 44.25 73 TYR A N 1
ATOM 569 C CA . TYR A 1 73 ? 0.567 5.000 21.655 1.00 44.25 73 TYR A CA 1
ATOM 570 C C . TYR A 1 73 ? 1.168 6.040 22.613 1.00 44.25 73 TYR A C 1
ATOM 572 O O . TYR A 1 73 ? 2.267 5.860 23.138 1.00 44.25 73 TYR A O 1
ATOM 580 N N . LYS A 1 74 ? 0.471 7.160 22.813 1.00 39.66 74 LYS A N 1
ATOM 581 C CA . LYS A 1 74 ? 0.771 8.081 23.910 1.00 39.66 74 LYS A CA 1
ATOM 582 C C . LYS A 1 74 ? -0.214 7.766 25.025 1.00 39.66 74 LYS A C 1
ATOM 584 O O . LYS A 1 74 ? -1.415 7.928 24.831 1.00 39.66 74 LYS A O 1
ATOM 589 N N . ILE A 1 75 ? 0.290 7.308 26.171 1.00 38.53 75 ILE A N 1
ATOM 590 C CA . ILE A 1 75 ? -0.512 7.278 27.395 1.00 38.53 75 ILE A CA 1
ATOM 591 C C . ILE A 1 75 ? -0.761 8.734 27.762 1.00 38.53 75 ILE A C 1
ATOM 593 O O . ILE A 1 75 ? 0.158 9.431 28.194 1.00 38.53 75 ILE A O 1
ATOM 597 N N . THR A 1 76 ? -1.982 9.214 27.581 1.00 42.44 76 THR A N 1
ATOM 598 C CA . THR A 1 76 ? -2.396 10.453 28.228 1.00 42.44 76 THR A CA 1
ATOM 599 C C . THR A 1 76 ? -2.712 10.080 29.669 1.00 42.44 76 THR A C 1
ATOM 601 O O . THR A 1 76 ? -3.764 9.514 29.948 1.00 42.44 76 THR A O 1
ATOM 604 N N . GLY A 1 77 ? -1.748 10.288 30.566 1.00 40.62 77 GLY A N 1
ATOM 605 C CA . GLY A 1 77 ? -1.975 10.141 31.998 1.00 40.62 77 GLY A CA 1
ATOM 606 C C . GLY A 1 77 ? -2.986 11.187 32.452 1.00 40.62 77 GLY A C 1
ATOM 607 O O . GLY A 1 77 ? -2.781 12.381 32.236 1.00 40.62 77 GLY A O 1
ATOM 608 N N . GLU A 1 78 ? -4.078 10.734 33.054 1.00 47.19 78 GLU A N 1
ATOM 609 C CA . GLU A 1 78 ? -4.997 11.585 33.797 1.00 47.19 78 GLU A CA 1
ATOM 610 C C . GLU A 1 78 ? -4.232 12.222 34.967 1.00 47.19 78 GLU A C 1
ATOM 612 O O . GLU A 1 78 ? -3.844 11.548 35.921 1.00 47.19 78 GLU A O 1
ATOM 617 N N . SER A 1 79 ? -3.984 13.530 34.897 1.00 41.66 79 SER A N 1
ATOM 618 C CA . SER A 1 79 ? -3.653 14.319 36.080 1.00 41.66 79 SER A CA 1
ATOM 619 C C . SER A 1 79 ? -4.961 14.608 36.812 1.00 41.66 79 SER A C 1
ATOM 621 O O . SER A 1 79 ? -5.709 15.504 36.415 1.00 41.66 79 SER A O 1
ATOM 623 N N . GLY A 1 80 ? -5.248 13.793 37.829 1.00 39.09 80 GLY A N 1
ATOM 624 C CA . GLY A 1 80 ? -6.352 13.999 38.761 1.00 39.09 80 GLY A CA 1
ATOM 625 C C . GLY A 1 80 ? -6.293 15.382 39.416 1.00 39.09 80 GLY A C 1
ATOM 626 O O . GLY A 1 80 ? -5.207 15.893 39.706 1.00 39.09 80 GLY A O 1
ATOM 627 N N . GLY A 1 81 ? -7.473 15.979 39.584 1.00 33.03 81 GLY A N 1
ATOM 628 C CA . GLY A 1 81 ? -7.698 17.130 40.459 1.00 33.03 81 GLY A CA 1
ATOM 629 C C . GLY A 1 81 ? -7.900 16.726 41.912 1.00 33.03 81 GLY A C 1
ATOM 630 O O . GLY A 1 81 ? -7.982 15.508 42.190 1.00 33.03 81 GLY A O 1
#

Sequence (81 aa):
MQKCFTPERIWNIDETGVTTVQKPVKQIAMKGENALELGAVVAQERGTLVTVVESMQQEIIFRPFFSFPVSTYKITGESGG

Foldseek 3Di:
DDPDDDLQRDKDKDKDWDQPLDPDDDDDDDVPDDPVVVVVVSVVSVPFGWIWMWMDTPPDTDDIDTDTDDDDDDPPDDPDD

Organism: NCBI:txid259542

pLDDT: mean 70.66, std 15.6, range [33.03, 91.69]

Secondary str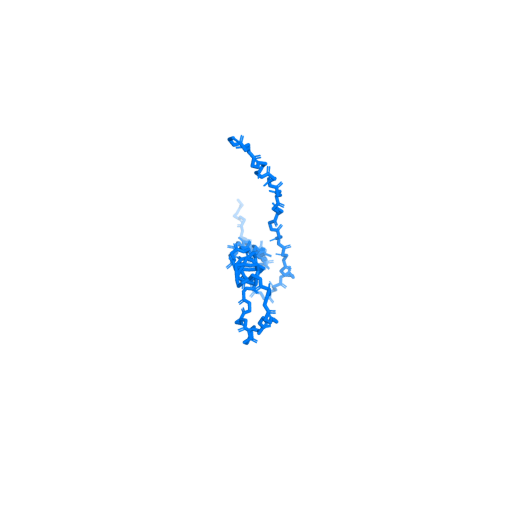ucture (DSSP, 8-state):
------GGG--EEEEEEEE-----------TTS-HHHHHHHHHHHTT-EEEEEEEEETTEEPPPEEEPPP-----------

Radius of gyration: 22.28 Å; chains: 1; bounding box: 46×25×71 Å